Protein AF-A0A5B6USR4-F1 (afdb_monomer_lite)

Secondary structure (DSSP, 8-state):
----TT-EEEE---SSTT---EEEE--GGGGGHHHH-TT-EEEEEEEEEETTEEEEEEEEEES----TTHHHHHHHHTT--HHHHHHHHHHHHHHHHHHTTTSSGGGHHHHHHHHHHHHHHHHHHHHT----HHHHHHHHHHHHHHHHTT--

Structure (mmCIF, N/CA/C/O backbone):
data_AF-A0A5B6USR4-F1
#
_entry.id   AF-A0A5B6USR4-F1
#
loop_
_atom_site.group_PDB
_atom_site.id
_atom_site.type_symbol
_atom_site.label_atom_id
_atom_site.label_alt_id
_atom_site.label_comp_id
_atom_site.label_asym_id
_atom_site.label_entity_id
_atom_site.label_seq_id
_atom_site.pdbx_PDB_ins_code
_atom_site.Cartn_x
_atom_site.Cartn_y
_atom_site.Cartn_z
_atom_site.occupancy
_atom_site.B_iso_or_equiv
_atom_site.auth_seq_id
_atom_site.auth_comp_id
_atom_site.auth_asym_id
_atom_site.auth_atom_id
_atom_site.pdbx_PDB_model_num
ATOM 1 N N . MET A 1 1 ? -1.188 11.504 -21.860 1.00 35.41 1 MET A N 1
ATOM 2 C CA . MET A 1 1 ? -1.917 10.398 -21.198 1.00 35.41 1 MET A CA 1
ATOM 3 C C . MET A 1 1 ? -0.905 9.541 -20.438 1.00 35.41 1 MET A C 1
ATOM 5 O O . MET A 1 1 ? -0.570 8.438 -20.852 1.00 35.41 1 MET A O 1
ATOM 9 N N . ILE A 1 2 ? -0.320 10.122 -19.387 1.00 30.39 2 ILE A N 1
ATOM 10 C CA . ILE A 1 2 ? 0.720 9.490 -18.567 1.00 30.39 2 ILE A CA 1
ATOM 11 C C . ILE A 1 2 ? 0.010 8.445 -17.708 1.00 30.39 2 ILE A C 1
ATOM 13 O O . ILE A 1 2 ? -0.917 8.765 -16.968 1.00 30.39 2 ILE A O 1
ATOM 17 N N . LYS A 1 3 ? 0.355 7.179 -17.943 1.00 37.94 3 LYS A N 1
ATOM 18 C CA . LYS A 1 3 ? -0.353 6.010 -17.427 1.00 37.94 3 LYS A CA 1
ATOM 19 C C . LYS A 1 3 ? -0.284 5.979 -15.898 1.00 37.94 3 LYS A C 1
ATOM 21 O O . LYS A 1 3 ? 0.791 5.989 -15.311 1.00 37.94 3 LYS A O 1
ATOM 26 N N . LEU A 1 4 ? -1.476 5.908 -15.310 1.00 40.56 4 LEU A N 1
ATOM 27 C CA . LEU A 1 4 ? -1.886 5.860 -13.898 1.00 40.56 4 LEU A CA 1
ATOM 28 C C . LEU A 1 4 ? -1.384 4.620 -13.130 1.00 40.56 4 LEU A C 1
ATOM 30 O O . LEU A 1 4 ? -2.092 4.054 -12.303 1.00 40.56 4 LEU A O 1
ATOM 34 N N . ALA A 1 5 ? -0.215 4.104 -13.478 1.00 40.47 5 ALA A N 1
ATOM 35 C CA . ALA A 1 5 ? 0.081 2.701 -13.246 1.00 40.47 5 ALA A CA 1
ATOM 36 C C . ALA A 1 5 ? 0.873 2.416 -11.960 1.00 40.47 5 ALA A C 1
ATOM 38 O O . ALA A 1 5 ? 1.040 1.262 -11.576 1.00 40.47 5 ALA A O 1
ATOM 39 N N . GLN A 1 6 ? 1.223 3.473 -11.232 1.00 40.22 6 GLN A N 1
ATOM 40 C CA . GLN A 1 6 ? 1.566 3.404 -9.819 1.00 40.22 6 GLN A CA 1
ATOM 41 C C . GLN A 1 6 ? 0.767 4.483 -9.099 1.00 40.22 6 GLN A C 1
ATOM 43 O O . GLN A 1 6 ? 1.287 5.496 -8.649 1.00 40.22 6 GLN A O 1
ATOM 48 N N . ILE A 1 7 ? -0.549 4.311 -9.130 1.00 43.75 7 ILE A N 1
ATOM 49 C CA . ILE A 1 7 ? -1.423 4.977 -8.186 1.00 43.75 7 ILE A CA 1
ATOM 50 C C . ILE A 1 7 ? -1.629 3.980 -7.055 1.00 43.75 7 ILE A C 1
ATOM 52 O O . ILE A 1 7 ? -2.399 3.027 -7.190 1.00 43.75 7 ILE A O 1
ATOM 56 N N . GLU A 1 8 ? -0.918 4.189 -5.952 1.00 47.09 8 GLU A N 1
ATOM 57 C CA . GLU A 1 8 ? -1.428 3.746 -4.666 1.00 47.09 8 GLU A CA 1
ATOM 58 C C . GLU A 1 8 ? -2.657 4.609 -4.383 1.00 47.09 8 GLU A C 1
ATOM 60 O O . GLU A 1 8 ? -2.541 5.825 -4.211 1.00 47.09 8 GLU A O 1
ATOM 65 N N . ILE A 1 9 ? -3.842 3.999 -4.437 1.00 45.25 9 ILE A N 1
ATOM 66 C CA . ILE A 1 9 ? -5.070 4.618 -3.954 1.00 45.25 9 ILE A CA 1
ATOM 67 C C . ILE A 1 9 ? -5.055 4.450 -2.444 1.00 45.25 9 ILE A C 1
ATOM 69 O O . ILE A 1 9 ? -5.292 3.372 -1.900 1.00 45.25 9 ILE A O 1
ATOM 73 N N . PHE A 1 10 ? -4.771 5.547 -1.770 1.00 47.50 10 PHE A N 1
ATOM 74 C CA . PHE A 1 10 ? -4.971 5.677 -0.348 1.00 47.50 10 PHE A CA 1
ATOM 75 C C . PHE A 1 10 ? -6.436 5.986 -0.092 1.00 47.50 10 PHE A C 1
ATOM 77 O O . PHE A 1 10 ? -6.956 7.002 -0.560 1.00 47.50 10 PHE A O 1
ATOM 84 N N . PHE A 1 11 ? -7.097 5.142 0.685 1.00 43.28 11 PHE A N 1
ATOM 85 C CA . PHE A 1 11 ? -8.365 5.497 1.290 1.00 43.28 11 PHE A CA 1
ATOM 86 C C . PHE A 1 11 ? -8.059 6.220 2.591 1.00 43.28 11 PHE A C 1
ATOM 88 O O . PHE A 1 11 ? -7.935 5.589 3.629 1.00 43.28 11 PHE A O 1
ATOM 95 N N . CYS A 1 12 ? -7.824 7.527 2.539 1.00 40.66 12 CYS A N 1
ATOM 96 C CA . CYS A 1 12 ? -7.364 8.262 3.709 1.00 40.66 12 CYS A CA 1
ATOM 97 C C . CYS A 1 12 ? -8.553 8.784 4.516 1.00 40.66 12 CYS A C 1
ATOM 99 O O . CYS A 1 12 ? -9.198 9.749 4.112 1.00 40.66 12 CYS A O 1
ATOM 101 N N . THR A 1 13 ? -8.828 8.192 5.680 1.00 40.28 13 THR A N 1
ATOM 102 C CA . THR A 1 13 ? -9.716 8.814 6.677 1.00 40.28 13 THR A CA 1
ATOM 103 C C . THR A 1 13 ? -8.873 9.681 7.618 1.00 40.28 13 THR A C 1
ATOM 105 O O . THR A 1 13 ? -8.721 9.378 8.801 1.00 40.28 13 THR A O 1
ATOM 108 N N . PHE A 1 14 ? -8.239 10.727 7.085 1.00 39.78 14 PHE A N 1
ATOM 109 C CA . PHE A 1 14 ? -7.333 11.588 7.849 1.00 39.78 14 PHE A CA 1
ATOM 110 C C . PHE A 1 14 ? -8.001 12.930 8.142 1.00 39.78 14 PHE A C 1
ATOM 112 O O . PHE A 1 14 ? -8.224 13.744 7.256 1.00 39.78 14 PHE A O 1
ATOM 119 N N . PHE A 1 15 ? -8.342 13.117 9.415 1.00 39.00 15 PHE A N 1
ATOM 120 C CA . PHE A 1 15 ? -8.525 14.391 10.120 1.00 39.00 15 PHE A CA 1
ATOM 121 C C . PHE A 1 15 ? -9.390 15.511 9.508 1.00 39.00 15 PHE A C 1
ATOM 123 O O . PHE A 1 15 ? -9.308 16.647 9.961 1.00 39.00 15 PHE A O 1
ATOM 130 N N . VAL A 1 16 ? -10.300 15.231 8.576 1.00 36.81 16 VAL A N 1
ATOM 131 C CA . VAL A 1 16 ? -11.390 16.166 8.260 1.00 36.81 16 VAL A CA 1
ATOM 132 C C . VAL A 1 16 ? -12.690 15.382 8.128 1.00 36.81 16 VAL A C 1
ATOM 134 O O . VAL A 1 16 ? -12.968 14.772 7.105 1.00 36.81 16 VAL A O 1
ATOM 137 N N . ILE A 1 17 ? -13.460 15.366 9.218 1.00 42.91 17 ILE A N 1
ATOM 138 C CA . ILE A 1 17 ? -14.926 15.456 9.210 1.00 42.91 17 ILE A CA 1
ATOM 139 C C . ILE A 1 17 ? -15.601 14.638 8.081 1.00 42.91 17 ILE A C 1
ATOM 141 O O . ILE A 1 17 ? -15.852 15.143 6.992 1.00 42.91 17 ILE A O 1
ATOM 145 N N . PHE A 1 18 ? -15.943 13.377 8.366 1.00 45.88 18 PHE A N 1
ATOM 146 C CA . PHE A 1 18 ? -16.977 12.606 7.650 1.00 45.88 18 PHE A CA 1
ATOM 147 C C . PHE A 1 18 ? -16.876 12.498 6.109 1.00 45.88 18 PHE A C 1
ATOM 149 O O . PHE A 1 18 ? -17.902 12.314 5.452 1.00 45.88 18 PHE A O 1
ATOM 156 N N . ARG A 1 19 ? -15.688 12.574 5.493 1.00 56.28 19 ARG A N 1
ATOM 157 C CA . ARG A 1 19 ? -15.561 12.414 4.032 1.00 56.28 19 ARG A CA 1
ATOM 158 C C . ARG A 1 19 ? -14.547 11.362 3.611 1.00 56.28 19 ARG A C 1
ATOM 160 O O . ARG A 1 19 ? -13.432 11.288 4.118 1.00 56.28 19 ARG A O 1
ATOM 167 N N . TYR A 1 20 ? -14.960 10.571 2.628 1.00 66.56 20 TYR A N 1
ATOM 168 C CA . TYR A 1 20 ? -14.118 9.606 1.942 1.00 66.56 20 TYR A CA 1
ATOM 169 C C . TYR A 1 20 ? -13.179 10.334 0.979 1.00 66.56 20 TYR A C 1
ATOM 171 O O . TYR A 1 20 ? -13.642 11.071 0.108 1.00 66.56 20 TYR A O 1
ATOM 179 N N . THR A 1 21 ? -11.871 10.126 1.139 1.00 68.19 21 THR A N 1
ATOM 180 C CA . THR A 1 21 ? -10.841 10.703 0.266 1.00 68.19 21 THR A CA 1
ATOM 181 C C . THR A 1 21 ? -10.074 9.588 -0.426 1.00 68.19 21 THR A C 1
ATOM 183 O O . THR A 1 21 ? -9.558 8.684 0.231 1.00 68.19 21 THR A O 1
ATOM 186 N N . ILE A 1 22 ? -9.988 9.684 -1.752 1.00 75.44 22 ILE A N 1
ATOM 187 C CA . ILE A 1 22 ? -9.107 8.870 -2.587 1.00 75.44 22 ILE A CA 1
ATOM 188 C C . ILE A 1 22 ? -7.887 9.724 -2.902 1.00 75.44 22 ILE A C 1
ATOM 190 O O . ILE A 1 22 ? -8.007 10.782 -3.519 1.00 75.44 22 ILE A O 1
ATOM 194 N N . PHE A 1 23 ? -6.720 9.264 -2.470 1.00 74.06 23 PHE A N 1
ATOM 195 C CA . PHE A 1 23 ? -5.451 9.915 -2.760 1.00 74.06 23 PHE A CA 1
ATOM 196 C C . PHE A 1 23 ? -4.608 9.015 -3.651 1.00 74.06 23 PHE A C 1
ATOM 198 O O . PHE A 1 23 ? -4.420 7.852 -3.323 1.00 74.06 23 PHE A O 1
ATOM 205 N N . ALA A 1 24 ? -4.121 9.546 -4.770 1.00 79.12 24 ALA A N 1
ATOM 206 C CA . ALA A 1 24 ? -3.350 8.802 -5.751 1.00 79.12 24 ALA A CA 1
ATOM 207 C C . ALA A 1 24 ? -1.874 9.208 -5.712 1.00 79.12 24 ALA A C 1
ATOM 209 O O . ALA A 1 24 ? -1.561 10.368 -5.979 1.00 79.12 24 ALA A O 1
ATOM 210 N N . THR A 1 25 ? -0.968 8.275 -5.408 1.00 75.25 25 THR A N 1
ATOM 211 C CA . THR A 1 25 ? 0.469 8.576 -5.271 1.00 75.25 25 THR A CA 1
ATOM 212 C C . THR A 1 25 ? 1.378 7.501 -5.859 1.00 75.25 25 THR A C 1
ATOM 214 O O . THR A 1 25 ? 1.010 6.332 -5.900 1.00 75.25 25 THR A O 1
ATOM 217 N N . HIS A 1 26 ? 2.579 7.919 -6.273 1.00 72.31 26 HIS A N 1
ATOM 218 C CA . HIS A 1 26 ? 3.693 7.058 -6.690 1.00 72.31 26 HIS A CA 1
ATOM 219 C C . HIS A 1 26 ? 4.748 6.887 -5.577 1.00 72.31 26 HIS A C 1
ATOM 221 O O . HIS A 1 26 ? 5.790 6.275 -5.794 1.00 72.31 26 HIS A O 1
ATOM 227 N N . MET A 1 27 ? 4.512 7.473 -4.398 1.00 68.75 27 MET A N 1
ATOM 228 C CA . MET A 1 27 ? 5.433 7.418 -3.263 1.00 68.75 27 MET A CA 1
ATOM 229 C C . MET A 1 27 ? 5.167 6.182 -2.405 1.00 68.75 27 MET A C 1
ATOM 231 O O . MET A 1 27 ? 4.257 6.190 -1.580 1.00 68.75 27 MET A O 1
ATOM 235 N N . GLU A 1 28 ? 6.019 5.167 -2.518 1.00 67.69 28 GLU A N 1
ATOM 236 C CA . GLU A 1 28 ? 5.892 3.927 -1.738 1.00 67.69 28 GLU A CA 1
ATOM 237 C C . GLU A 1 28 ? 6.052 4.147 -0.227 1.00 67.69 28 GLU A C 1
ATOM 239 O O . GLU A 1 28 ? 5.468 3.428 0.578 1.00 67.69 28 GLU A O 1
ATOM 244 N N . ASN A 1 29 ? 6.786 5.181 0.197 1.00 66.88 29 ASN A N 1
ATOM 245 C CA . ASN A 1 29 ? 6.939 5.515 1.617 1.00 66.88 29 ASN A CA 1
ATOM 246 C C . ASN A 1 29 ? 5.614 5.894 2.291 1.00 66.88 29 ASN A C 1
ATOM 248 O O . ASN A 1 29 ? 5.484 5.749 3.509 1.00 66.88 29 ASN A O 1
ATOM 252 N N . LEU A 1 30 ? 4.621 6.340 1.515 1.00 70.38 30 LEU A N 1
ATOM 253 C CA . LEU A 1 30 ? 3.292 6.647 2.031 1.00 70.38 30 LEU A CA 1
ATOM 254 C C . LEU A 1 30 ? 2.505 5.385 2.390 1.00 70.38 30 LEU A C 1
ATOM 256 O O . LEU A 1 30 ? 1.590 5.474 3.203 1.00 70.38 30 LEU A O 1
ATOM 260 N N . SER A 1 31 ? 2.906 4.205 1.909 1.00 67.94 31 SER A N 1
ATOM 261 C CA . SER A 1 31 ? 2.344 2.937 2.382 1.00 67.94 31 SER A CA 1
ATOM 262 C C . SER A 1 31 ? 2.504 2.760 3.903 1.00 67.94 31 SER A C 1
ATOM 264 O O . SER A 1 31 ? 1.659 2.167 4.574 1.00 67.94 31 SER A O 1
ATOM 266 N N . LYS A 1 32 ? 3.525 3.381 4.506 1.00 68.31 32 LYS A N 1
ATOM 267 C CA . LYS A 1 32 ? 3.699 3.394 5.965 1.00 68.31 32 LYS A CA 1
ATOM 268 C C . LYS A 1 32 ? 2.589 4.161 6.688 1.00 68.31 32 LYS A C 1
ATOM 270 O O . LYS A 1 32 ? 2.371 3.918 7.872 1.00 68.31 32 LYS A O 1
ATOM 275 N N . LEU A 1 33 ? 1.852 5.059 6.018 1.00 70.25 33 LEU A N 1
ATOM 276 C CA . LEU A 1 33 ? 0.740 5.762 6.660 1.00 70.25 33 LEU A CA 1
ATOM 277 C C . LEU A 1 33 ? -0.399 4.803 7.060 1.00 70.25 33 LEU A C 1
ATOM 279 O O . LEU A 1 33 ? -1.099 5.074 8.035 1.00 70.25 33 LEU A O 1
ATOM 283 N N . ALA A 1 34 ? -0.584 3.687 6.345 1.00 67.56 34 ALA A N 1
ATOM 284 C CA . ALA A 1 34 ? -1.619 2.707 6.690 1.00 67.56 34 ALA A CA 1
ATOM 285 C C . ALA A 1 34 ? -1.330 1.982 7.996 1.00 67.56 34 ALA A C 1
ATOM 287 O O . ALA A 1 34 ? -2.249 1.536 8.677 1.00 67.56 34 ALA A O 1
ATOM 288 N N . THR A 1 35 ? -0.060 1.928 8.385 1.00 66.44 35 THR A N 1
ATOM 289 C CA . THR A 1 35 ? 0.312 1.429 9.698 1.00 66.44 35 THR A CA 1
ATOM 290 C C . THR A 1 35 ? -0.089 2.437 10.796 1.00 66.44 35 THR A C 1
ATOM 292 O O . THR A 1 35 ? -0.367 2.009 11.910 1.00 66.44 35 THR A O 1
ATOM 295 N N . ILE A 1 36 ? -0.213 3.753 10.510 1.00 67.50 36 ILE A N 1
ATOM 296 C CA . ILE A 1 36 ? -0.406 4.790 11.563 1.00 67.50 36 ILE A CA 1
ATOM 297 C C . ILE A 1 36 ? -1.892 4.945 11.801 1.00 67.50 36 ILE A C 1
ATOM 299 O O . ILE A 1 36 ? -2.365 5.053 12.930 1.00 67.50 36 ILE A O 1
ATOM 303 N N . TYR A 1 37 ? -2.612 5.016 10.688 1.00 69.56 37 TYR A N 1
ATOM 304 C CA . TYR A 1 37 ? -4.013 5.350 10.648 1.00 69.56 37 TYR A CA 1
ATOM 305 C C . TYR A 1 37 ? -4.776 4.075 10.292 1.00 69.56 37 TYR A C 1
ATOM 307 O O . TYR A 1 37 ? -4.849 3.728 9.122 1.00 69.56 37 TYR A O 1
ATOM 315 N N . PRO A 1 38 ? -5.396 3.373 11.253 1.00 65.06 38 PRO A N 1
ATOM 316 C CA . PRO A 1 38 ? -6.158 2.146 10.986 1.00 65.06 38 PRO A CA 1
ATOM 317 C C . PRO A 1 38 ? -7.312 2.322 9.988 1.00 65.06 38 PRO A C 1
ATOM 319 O O . PRO A 1 38 ? -7.756 1.358 9.374 1.00 65.06 38 PRO A O 1
ATOM 322 N N . ASN A 1 39 ? -7.797 3.553 9.803 1.00 70.06 39 ASN A N 1
ATOM 323 C CA . ASN A 1 39 ? -8.842 3.869 8.828 1.00 70.06 39 ASN A CA 1
ATOM 324 C C . ASN A 1 39 ? -8.291 4.169 7.429 1.00 70.06 39 ASN A C 1
ATOM 326 O O . ASN A 1 39 ? -9.023 4.663 6.566 1.00 70.06 39 ASN A O 1
ATOM 330 N N . VAL A 1 40 ? -6.997 3.947 7.233 1.00 74.38 40 VAL A N 1
ATOM 331 C CA . VAL A 1 40 ? -6.357 4.021 5.939 1.00 74.38 40 VAL A CA 1
ATOM 332 C C . VAL A 1 40 ? -6.345 2.645 5.301 1.00 74.38 40 VAL A C 1
ATOM 334 O O . VAL A 1 40 ? -5.878 1.680 5.899 1.00 74.38 40 VAL A O 1
ATOM 337 N N . LYS A 1 41 ? -6.777 2.575 4.042 1.00 75.00 41 LYS A N 1
ATOM 338 C CA . LYS A 1 41 ? -6.538 1.402 3.195 1.00 75.00 41 LYS A CA 1
ATOM 339 C C . LYS A 1 41 ? -5.584 1.751 2.069 1.00 75.00 41 LYS A C 1
ATOM 341 O O . LYS A 1 41 ? -5.714 2.817 1.471 1.00 75.00 41 LYS A O 1
ATOM 346 N N . ILE A 1 42 ? -4.662 0.841 1.778 1.00 77.62 42 ILE A N 1
ATOM 347 C CA . ILE A 1 42 ? -3.791 0.927 0.607 1.00 77.62 42 ILE A CA 1
ATOM 348 C C . ILE A 1 42 ? -4.321 -0.021 -0.437 1.00 77.62 42 ILE A C 1
ATOM 350 O O . ILE A 1 42 ? -4.535 -1.202 -0.168 1.00 77.62 42 ILE A O 1
ATOM 354 N N . LEU A 1 43 ? -4.495 0.524 -1.626 1.00 80.44 43 LEU A N 1
ATOM 355 C CA . LEU A 1 43 ? -4.900 -0.190 -2.813 1.00 80.44 43 LEU A CA 1
ATOM 356 C C . LEU A 1 43 ? -3.888 0.129 -3.909 1.00 80.44 43 LEU A C 1
ATOM 358 O O . LEU A 1 43 ? -3.438 1.267 -4.017 1.00 80.44 43 LEU A O 1
ATOM 362 N N . HIS A 1 44 ? -3.550 -0.843 -4.745 1.00 80.25 44 HIS A N 1
ATOM 363 C CA . HIS A 1 44 ? -2.649 -0.641 -5.879 1.00 80.25 44 HIS A CA 1
ATOM 364 C C . HIS A 1 44 ? -3.242 -1.238 -7.153 1.00 80.25 44 HIS A C 1
ATOM 366 O O . HIS A 1 44 ? -4.029 -2.186 -7.114 1.00 80.25 44 HIS A O 1
ATOM 372 N N . PHE A 1 45 ? -2.835 -0.715 -8.309 1.00 81.12 45 PHE A N 1
ATOM 373 C CA . PHE A 1 45 ? -3.164 -1.341 -9.586 1.00 81.12 45 PHE A CA 1
ATOM 374 C C . PHE A 1 45 ? -2.242 -2.526 -9.869 1.00 81.12 45 PHE A C 1
ATOM 376 O O . PHE A 1 45 ? -1.016 -2.420 -9.847 1.00 81.12 45 PHE A O 1
ATOM 383 N N . TYR A 1 46 ? -2.839 -3.670 -10.180 1.00 81.12 46 TYR A N 1
ATOM 384 C CA . TYR A 1 46 ? -2.107 -4.863 -10.551 1.00 81.12 46 TYR A CA 1
ATOM 385 C C . TYR A 1 46 ? -1.461 -4.697 -11.929 1.00 81.12 46 TYR A C 1
ATOM 387 O O . TYR A 1 46 ? -2.133 -4.587 -12.962 1.00 81.12 46 TYR A O 1
ATOM 395 N N . VAL A 1 47 ? -0.133 -4.740 -11.916 1.00 79.19 47 VAL A N 1
ATOM 396 C CA . VAL A 1 47 ? 0.723 -4.792 -13.101 1.00 79.19 47 VAL A CA 1
ATOM 397 C C . VAL A 1 47 ? 1.450 -6.132 -13.125 1.00 79.19 47 VAL A C 1
ATOM 399 O O . VAL A 1 47 ? 2.059 -6.515 -12.120 1.00 79.19 47 VAL A O 1
ATOM 402 N N . ASP A 1 48 ? 1.365 -6.837 -14.249 1.00 81.94 48 ASP A N 1
ATOM 403 C CA . ASP A 1 48 ? 2.135 -8.054 -14.516 1.00 81.94 48 ASP A CA 1
ATOM 404 C C . ASP A 1 48 ? 3.391 -7.671 -15.313 1.00 81.94 48 ASP A C 1
ATOM 406 O O . ASP A 1 48 ? 3.314 -6.899 -16.272 1.00 81.94 48 ASP A O 1
ATOM 410 N N . ILE A 1 49 ? 4.553 -8.159 -14.884 1.00 77.50 49 ILE A N 1
ATOM 411 C CA . ILE A 1 49 ? 5.846 -7.842 -15.497 1.00 77.50 49 ILE A CA 1
ATOM 412 C C . ILE A 1 49 ? 6.346 -9.123 -16.150 1.00 77.50 49 ILE A C 1
ATOM 414 O O . ILE A 1 49 ? 6.779 -10.047 -15.464 1.00 77.50 49 ILE A O 1
ATOM 418 N N . ARG A 1 50 ? 6.286 -9.188 -17.480 1.00 77.69 50 ARG A N 1
ATOM 419 C CA . ARG A 1 50 ? 6.765 -10.345 -18.249 1.00 77.69 50 ARG A CA 1
ATOM 420 C C . ARG A 1 50 ? 7.764 -9.880 -19.293 1.00 77.69 50 ARG A C 1
ATOM 422 O O . ARG A 1 50 ? 7.430 -9.029 -20.109 1.00 77.69 50 ARG A O 1
ATOM 429 N N . ASN A 1 51 ? 8.970 -10.449 -19.295 1.00 67.06 51 ASN A N 1
ATOM 430 C CA . ASN A 1 51 ? 10.013 -10.170 -20.295 1.00 67.06 51 ASN A CA 1
ATOM 431 C C . ASN A 1 51 ? 10.276 -8.662 -20.502 1.00 67.06 51 ASN A C 1
ATOM 433 O O . ASN A 1 51 ? 10.264 -8.183 -21.635 1.00 67.06 51 ASN A O 1
ATOM 437 N N . SER A 1 52 ? 10.420 -7.901 -19.410 1.00 67.06 52 SER A N 1
ATOM 438 C CA . SER A 1 52 ? 10.589 -6.433 -19.430 1.00 67.06 52 SER A CA 1
ATOM 439 C C . SER A 1 52 ? 9.438 -5.653 -20.084 1.00 67.06 52 SER A C 1
ATOM 441 O O . SER A 1 52 ? 9.569 -4.471 -20.392 1.00 67.06 52 SER A O 1
ATOM 443 N N . ARG A 1 53 ? 8.277 -6.289 -20.281 1.00 70.62 53 ARG A N 1
ATOM 444 C CA . ARG A 1 53 ? 7.044 -5.640 -20.727 1.00 70.62 53 ARG A CA 1
ATOM 445 C C . ARG A 1 53 ? 6.067 -5.530 -19.565 1.00 70.62 53 ARG A C 1
ATOM 447 O O . ARG A 1 53 ? 5.818 -6.497 -18.844 1.00 70.62 53 ARG A O 1
ATOM 454 N N . LEU A 1 54 ? 5.516 -4.330 -19.411 1.00 78.31 54 LEU A N 1
ATOM 455 C CA . LEU A 1 54 ? 4.491 -4.011 -18.425 1.00 78.31 54 LEU A CA 1
ATOM 456 C C . LEU A 1 54 ? 3.111 -4.301 -19.020 1.00 78.31 54 LEU A C 1
ATOM 458 O O . LEU A 1 54 ? 2.715 -3.677 -20.007 1.00 78.31 54 LEU A O 1
ATOM 462 N N . ASP A 1 55 ? 2.380 -5.230 -18.410 1.00 81.50 55 ASP A N 1
ATOM 463 C CA . ASP A 1 55 ? 0.988 -5.523 -18.744 1.00 81.50 55 ASP A CA 1
ATOM 464 C C . ASP A 1 55 ? 0.062 -4.996 -17.640 1.00 81.50 55 ASP A C 1
ATOM 466 O O . ASP A 1 55 ? 0.045 -5.474 -16.499 1.00 81.50 55 ASP A O 1
ATOM 470 N N . PHE A 1 56 ? -0.704 -3.962 -17.983 1.00 80.06 56 PHE A N 1
ATOM 471 C CA . PHE A 1 56 ? -1.626 -3.294 -17.074 1.00 80.06 56 PHE A CA 1
ATOM 472 C C . PHE A 1 56 ? -2.957 -4.043 -17.074 1.00 80.06 56 PHE A C 1
ATOM 474 O O . PHE A 1 56 ? -3.732 -3.946 -18.023 1.00 80.06 56 PHE A O 1
ATOM 481 N N . LYS A 1 57 ? -3.269 -4.760 -15.989 1.00 81.50 57 LYS A N 1
ATOM 482 C CA . LYS A 1 57 ? -4.558 -5.466 -15.881 1.00 81.50 57 LYS A CA 1
ATOM 483 C C . LYS A 1 57 ? -5.706 -4.573 -15.410 1.00 81.50 57 LYS A C 1
ATOM 485 O O . LYS A 1 57 ? -6.827 -5.064 -15.336 1.00 81.50 57 LYS A O 1
ATOM 490 N N . PHE A 1 58 ? -5.426 -3.317 -15.038 1.00 80.44 58 PHE A N 1
ATOM 491 C CA . PHE A 1 58 ? -6.394 -2.344 -14.501 1.00 80.44 58 PHE A CA 1
ATOM 492 C C . PHE A 1 58 ? -7.253 -2.881 -13.342 1.00 80.44 58 PHE A C 1
ATOM 494 O O . PHE A 1 58 ? -8.358 -2.405 -13.099 1.00 80.44 58 PHE A O 1
ATOM 501 N N . ARG A 1 59 ? -6.741 -3.877 -12.611 1.00 81.19 59 ARG A N 1
ATOM 502 C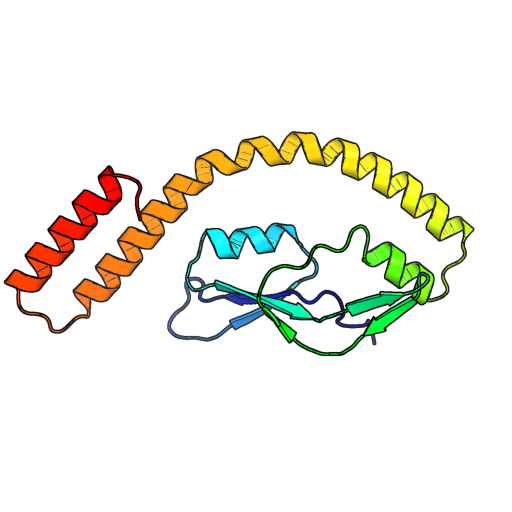 CA . ARG A 1 59 ? -7.389 -4.450 -11.430 1.00 81.19 59 ARG A CA 1
ATOM 503 C C . ARG A 1 59 ? -6.817 -3.809 -10.181 1.00 81.19 59 ARG A C 1
ATOM 505 O O . ARG A 1 59 ? -5.602 -3.688 -10.074 1.00 81.19 59 ARG A O 1
ATOM 512 N N . LEU A 1 60 ? -7.690 -3.403 -9.271 1.00 82.88 60 LEU A N 1
ATOM 513 C CA . LEU A 1 60 ? -7.304 -2.847 -7.985 1.00 82.88 60 LEU A CA 1
ATOM 514 C C . LEU A 1 60 ? -7.163 -3.989 -6.973 1.00 82.88 60 LEU A C 1
ATOM 516 O O . LEU A 1 60 ? -8.092 -4.781 -6.825 1.00 82.88 60 LEU A O 1
ATOM 520 N N . ASN A 1 61 ? -6.023 -4.065 -6.298 1.00 81.81 61 ASN A N 1
ATOM 521 C CA . ASN A 1 61 ? -5.736 -5.070 -5.281 1.00 81.81 61 ASN A CA 1
ATOM 522 C C . ASN A 1 61 ? -5.449 -4.394 -3.937 1.00 81.81 61 ASN A C 1
ATOM 524 O O . ASN A 1 61 ? -4.846 -3.321 -3.899 1.00 81.81 61 ASN A O 1
ATOM 528 N N . ASP A 1 62 ? -5.849 -5.048 -2.848 1.00 81.94 62 ASP A N 1
ATOM 529 C CA . ASP A 1 62 ? -5.533 -4.618 -1.486 1.00 81.94 62 ASP A CA 1
ATOM 530 C C . ASP A 1 62 ? -4.046 -4.800 -1.152 1.00 81.94 62 ASP A C 1
ATOM 532 O O . ASP A 1 62 ? -3.388 -5.746 -1.597 1.00 81.94 62 ASP A O 1
ATOM 536 N N . GLY A 1 63 ? -3.542 -3.894 -0.315 1.00 73.56 63 GLY A N 1
ATOM 537 C CA . GLY A 1 63 ? -2.184 -3.904 0.216 1.00 73.56 63 GLY A CA 1
ATOM 538 C C . GLY A 1 63 ? -1.184 -3.117 -0.635 1.00 73.56 63 GLY A C 1
ATOM 539 O O . GLY A 1 63 ? -1.478 -2.744 -1.773 1.00 73.56 63 GLY A O 1
ATOM 540 N N . PRO A 1 64 ? 0.007 -2.829 -0.089 1.00 72.25 64 PRO A N 1
ATOM 541 C CA . PRO A 1 64 ? 1.083 -2.208 -0.847 1.00 72.25 64 PRO A CA 1
ATOM 542 C C . PRO A 1 64 ? 1.686 -3.204 -1.843 1.00 72.25 64 PRO A C 1
ATOM 544 O O . PRO A 1 64 ? 1.767 -4.405 -1.576 1.00 72.25 64 PRO A O 1
ATOM 547 N N . LYS A 1 65 ? 2.163 -2.699 -2.980 1.00 75.81 65 LYS A N 1
ATOM 548 C 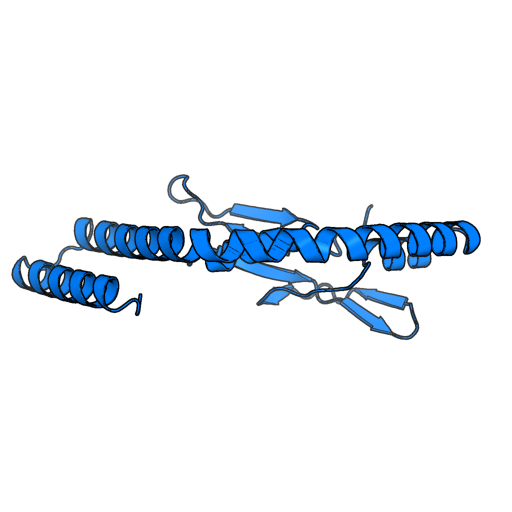CA . LYS A 1 65 ? 2.966 -3.481 -3.924 1.00 75.81 65 LYS A CA 1
ATOM 549 C C . LYS A 1 65 ? 4.226 -2.708 -4.259 1.00 75.81 65 LYS A C 1
ATOM 551 O O . LYS A 1 65 ? 4.168 -1.700 -4.953 1.00 75.81 65 LYS A O 1
ATOM 556 N N . HIS A 1 66 ? 5.355 -3.232 -3.801 1.00 74.69 66 HIS A N 1
ATOM 557 C CA . HIS A 1 66 ? 6.657 -2.702 -4.167 1.00 74.69 66 HIS A CA 1
ATOM 558 C C . HIS A 1 66 ? 7.039 -3.194 -5.564 1.00 74.69 66 HIS A C 1
ATOM 560 O O . HIS A 1 66 ? 7.018 -4.401 -5.836 1.00 74.69 66 HIS A O 1
ATOM 566 N N . VAL A 1 67 ? 7.391 -2.263 -6.447 1.00 72.56 67 VAL A N 1
ATOM 567 C CA . VAL A 1 67 ? 8.009 -2.584 -7.735 1.00 72.56 67 VAL A CA 1
ATOM 568 C C . VAL A 1 67 ? 9.260 -1.737 -7.868 1.00 72.56 67 VAL A C 1
ATOM 570 O O . VAL A 1 67 ? 9.193 -0.542 -8.156 1.00 72.56 67 VAL A O 1
ATOM 573 N N . ALA A 1 68 ? 10.410 -2.383 -7.685 1.00 73.94 68 ALA A N 1
ATOM 574 C CA . ALA A 1 68 ? 11.698 -1.721 -7.773 1.00 73.94 68 ALA A CA 1
ATOM 575 C C . ALA A 1 68 ? 11.843 -0.989 -9.113 1.00 73.94 68 ALA A C 1
ATOM 577 O O . ALA A 1 68 ? 11.647 -1.565 -10.187 1.00 73.94 68 ALA A O 1
ATOM 578 N N . HIS A 1 69 ? 12.195 0.294 -9.030 1.00 75.81 69 HIS A N 1
ATOM 579 C CA . HIS A 1 69 ? 12.513 1.133 -10.184 1.00 75.81 69 HIS A CA 1
ATOM 580 C C . HIS A 1 69 ? 11.414 1.178 -11.256 1.00 75.81 69 HIS A C 1
ATOM 582 O O . HIS A 1 69 ? 11.693 1.262 -12.453 1.00 75.81 69 HIS A O 1
ATOM 588 N N . TYR A 1 70 ? 10.151 1.168 -10.833 1.00 78.25 70 TYR A N 1
ATOM 589 C CA . TYR A 1 70 ? 8.997 1.196 -11.727 1.00 78.25 70 TYR A CA 1
ATOM 590 C C . TYR A 1 70 ? 9.041 2.312 -12.788 1.00 78.25 70 TYR A C 1
ATOM 592 O O . TYR A 1 70 ? 8.711 2.088 -13.953 1.00 78.25 70 TYR A O 1
ATOM 600 N N . GLY A 1 71 ? 9.514 3.504 -12.411 1.00 80.62 71 GLY A N 1
ATOM 601 C CA . GLY A 1 71 ? 9.703 4.621 -13.339 1.00 80.62 71 GLY A CA 1
ATOM 602 C C . GLY A 1 71 ? 10.685 4.314 -14.477 1.00 80.62 71 GLY A C 1
ATOM 603 O O . GLY A 1 71 ? 10.428 4.703 -15.614 1.00 80.62 71 GLY A O 1
ATOM 604 N N . LEU A 1 72 ? 11.760 3.562 -14.206 1.00 83.94 72 LEU A N 1
ATOM 605 C CA . LEU A 1 72 ? 12.707 3.112 -15.233 1.00 83.94 72 LEU A CA 1
ATOM 606 C C . LEU A 1 72 ? 12.071 2.071 -16.163 1.00 83.94 72 LEU A C 1
ATOM 608 O O . LEU A 1 72 ? 12.255 2.153 -17.374 1.00 83.94 72 LEU A O 1
ATOM 612 N N . LEU A 1 73 ? 11.262 1.153 -15.624 1.00 81.44 73 LEU A N 1
ATOM 613 C CA . LEU A 1 73 ? 10.518 0.176 -16.432 1.00 81.44 73 LEU A CA 1
ATOM 614 C C . LEU A 1 73 ? 9.502 0.861 -17.357 1.00 81.44 73 LEU A C 1
ATOM 616 O O . LEU A 1 73 ? 9.344 0.476 -18.515 1.00 81.44 73 LEU A O 1
ATOM 620 N N . LEU A 1 74 ? 8.821 1.901 -16.865 1.00 82.12 74 LEU A N 1
ATOM 621 C CA . LEU A 1 74 ? 7.925 2.716 -17.685 1.00 82.12 74 LEU A CA 1
ATOM 622 C C . LEU A 1 74 ? 8.679 3.496 -18.760 1.00 82.12 74 LEU A C 1
ATOM 624 O O . LEU A 1 74 ? 8.184 3.606 -19.879 1.00 82.12 74 LEU A O 1
ATOM 628 N N . ALA A 1 75 ? 9.846 4.041 -18.422 1.00 85.38 75 ALA A N 1
ATOM 629 C CA . ALA A 1 75 ? 10.692 4.780 -19.346 1.00 85.38 75 ALA A CA 1
ATOM 630 C C . ALA A 1 75 ? 11.171 3.888 -20.505 1.00 85.38 75 ALA A C 1
ATOM 632 O O . ALA A 1 75 ? 11.060 4.271 -21.671 1.00 85.38 75 ALA A O 1
ATOM 633 N N . GLU A 1 76 ? 11.617 2.671 -20.191 1.00 85.00 76 GLU A N 1
ATOM 634 C CA . GLU A 1 76 ? 11.995 1.655 -21.176 1.00 85.00 76 GLU A CA 1
ATOM 635 C C . GLU A 1 76 ? 10.792 1.252 -22.046 1.00 85.00 76 GLU A C 1
ATOM 637 O O . GLU A 1 76 ? 10.876 1.266 -23.274 1.00 85.00 76 GLU A O 1
ATOM 642 N N . PHE A 1 77 ? 9.627 1.010 -21.432 1.00 81.94 77 PHE A N 1
ATOM 643 C CA . PHE A 1 77 ? 8.384 0.724 -22.158 1.00 81.94 77 PHE A CA 1
ATOM 644 C C . PHE A 1 77 ? 7.933 1.882 -23.067 1.00 81.94 77 PHE A C 1
ATOM 646 O O . PHE A 1 77 ? 7.342 1.651 -24.121 1.00 81.94 77 PHE A O 1
ATOM 653 N N . ALA A 1 78 ? 8.196 3.131 -22.676 1.00 84.38 78 ALA A N 1
ATOM 654 C CA . ALA A 1 78 ? 7.878 4.321 -23.463 1.00 84.38 78 ALA A CA 1
ATOM 655 C C . ALA A 1 78 ? 8.811 4.518 -24.673 1.00 84.38 78 ALA A C 1
ATOM 657 O O . ALA A 1 78 ? 8.573 5.426 -25.469 1.00 84.38 78 ALA A O 1
ATOM 658 N N 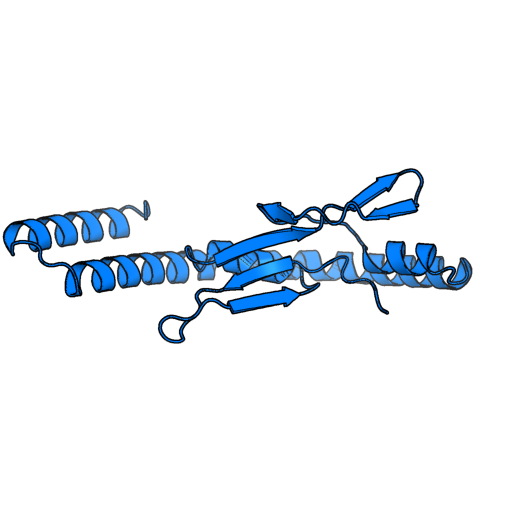. GLY A 1 79 ? 9.836 3.671 -24.831 1.00 84.94 79 GLY A N 1
ATOM 659 C CA . GLY A 1 79 ? 10.760 3.708 -25.962 1.00 84.94 79 GLY A CA 1
ATOM 660 C C . GLY A 1 79 ? 11.894 4.716 -25.799 1.00 84.94 79 GLY A C 1
ATOM 661 O O . GLY A 1 79 ? 12.430 5.196 -26.798 1.00 84.94 79 GLY A O 1
ATOM 662 N N . LEU A 1 80 ? 12.258 5.069 -24.561 1.00 88.50 80 LEU A N 1
ATOM 663 C CA . LEU A 1 80 ? 13.445 5.889 -24.323 1.00 88.50 80 LEU A CA 1
ATOM 664 C C . LEU A 1 80 ? 14.724 5.136 -24.742 1.00 88.50 80 LEU A C 1
ATOM 666 O O . LEU A 1 80 ? 14.787 3.914 -24.594 1.00 88.50 80 LEU A O 1
ATOM 670 N N . PRO A 1 81 ? 15.757 5.839 -25.248 1.00 92.31 81 PRO A N 1
ATOM 671 C CA . PRO A 1 81 ? 16.984 5.198 -25.717 1.00 92.31 81 PRO A CA 1
ATOM 672 C C . PRO A 1 81 ? 17.689 4.396 -24.617 1.00 92.31 81 PRO A C 1
ATOM 674 O O . PRO A 1 81 ? 17.827 4.877 -23.490 1.00 92.31 81 PRO A O 1
ATOM 677 N N . SER A 1 82 ? 18.222 3.219 -24.961 1.00 89.38 82 SER A N 1
ATOM 678 C CA . SER A 1 82 ? 18.895 2.324 -24.005 1.00 89.38 82 SER A CA 1
ATOM 679 C C . SER A 1 82 ? 20.051 2.999 -23.261 1.00 89.38 82 SER A C 1
ATOM 681 O O . SER A 1 82 ? 20.195 2.804 -22.060 1.00 89.38 82 SER A O 1
ATOM 683 N N . SER A 1 83 ? 20.804 3.878 -23.930 1.00 93.38 83 SER A N 1
ATOM 684 C CA . SER A 1 83 ? 21.895 4.652 -23.317 1.00 93.38 83 SER A CA 1
ATOM 685 C C . SER A 1 83 ? 21.423 5.575 -22.186 1.00 93.38 83 SER A C 1
ATOM 687 O O . SER A 1 83 ? 22.120 5.753 -21.185 1.00 93.38 83 SER A O 1
ATOM 689 N N . VAL A 1 84 ? 20.216 6.136 -22.307 1.00 93.50 84 VAL A N 1
ATOM 690 C CA . VAL A 1 84 ? 19.596 6.968 -21.268 1.00 93.50 84 VAL A CA 1
ATOM 691 C C . VAL A 1 84 ? 19.120 6.090 -20.112 1.00 93.50 84 VAL A C 1
ATOM 693 O O . VAL A 1 84 ? 19.366 6.425 -18.953 1.00 93.50 84 VAL A O 1
ATOM 696 N N . ILE A 1 85 ? 18.492 4.947 -20.412 1.00 91.38 85 ILE A N 1
ATOM 697 C CA . ILE A 1 85 ? 18.006 3.997 -19.399 1.00 91.38 85 ILE A CA 1
ATOM 698 C C . ILE A 1 85 ? 19.159 3.421 -18.568 1.00 91.38 85 ILE A C 1
ATOM 700 O O . ILE A 1 85 ? 19.056 3.359 -17.344 1.00 91.38 85 ILE A O 1
ATOM 704 N N . GLU A 1 86 ? 20.268 3.044 -19.201 1.00 90.56 86 GLU A N 1
ATOM 705 C CA . GLU A 1 86 ? 21.465 2.529 -18.523 1.00 90.56 86 GLU A CA 1
ATOM 706 C C . GLU A 1 86 ? 22.094 3.577 -17.603 1.00 90.56 86 GLU A C 1
ATOM 708 O O . GLU A 1 86 ? 22.410 3.287 -16.446 1.00 90.56 86 GLU A O 1
ATOM 713 N N . THR A 1 87 ? 22.204 4.818 -18.084 1.00 92.25 87 THR A N 1
ATOM 714 C CA . THR A 1 87 ? 22.706 5.938 -17.278 1.00 92.25 87 THR A CA 1
ATOM 715 C C . THR A 1 87 ? 21.816 6.176 -16.061 1.00 92.25 87 THR A C 1
ATOM 717 O O . THR A 1 87 ? 22.304 6.277 -14.934 1.00 92.25 87 THR A O 1
ATOM 720 N N . ALA A 1 88 ? 20.500 6.220 -16.269 1.00 91.44 88 ALA A N 1
ATOM 721 C CA . ALA A 1 88 ? 19.543 6.431 -15.195 1.00 91.44 88 ALA A CA 1
ATOM 722 C C . ALA A 1 88 ? 19.572 5.277 -14.178 1.00 91.44 88 ALA A C 1
ATOM 724 O O . ALA A 1 88 ? 19.562 5.535 -12.977 1.00 91.44 88 ALA A O 1
ATOM 725 N N . ARG A 1 89 ? 19.728 4.025 -14.633 1.00 89.69 89 ARG A N 1
ATOM 726 C CA . ARG A 1 89 ? 19.900 2.848 -13.765 1.00 89.69 89 ARG A CA 1
ATOM 727 C C . ARG A 1 89 ? 21.133 2.980 -12.868 1.00 89.69 89 ARG A C 1
ATOM 729 O O . ARG A 1 89 ? 21.019 2.778 -11.664 1.00 89.69 89 ARG A O 1
ATOM 736 N N . SER A 1 90 ? 22.272 3.392 -13.429 1.00 89.62 90 SER A N 1
ATOM 737 C CA . SER A 1 90 ? 23.509 3.637 -12.670 1.00 89.62 90 SER A CA 1
ATOM 738 C C . SER A 1 90 ? 23.334 4.719 -11.595 1.00 89.62 90 SER A C 1
ATOM 740 O O . SER A 1 90 ? 23.755 4.547 -10.449 1.00 89.62 90 SER A O 1
ATOM 742 N N . ILE A 1 91 ? 22.651 5.819 -11.929 1.00 89.44 91 ILE A N 1
ATOM 743 C CA . ILE A 1 91 ? 22.345 6.889 -10.969 1.00 89.44 91 ILE A CA 1
ATOM 744 C C . ILE A 1 91 ? 21.432 6.371 -9.855 1.00 89.44 91 ILE A C 1
ATOM 746 O O . ILE A 1 91 ? 21.714 6.612 -8.681 1.00 89.44 91 ILE A O 1
ATOM 750 N N . THR A 1 92 ? 20.362 5.652 -10.201 1.00 86.56 92 THR A N 1
ATOM 751 C CA . THR A 1 92 ? 19.412 5.141 -9.210 1.00 86.56 92 THR A CA 1
ATOM 752 C C . THR A 1 92 ? 20.078 4.173 -8.236 1.00 86.56 92 THR A C 1
ATOM 754 O O . THR A 1 92 ? 19.878 4.329 -7.036 1.00 86.56 92 THR A O 1
ATOM 757 N N . SER A 1 93 ? 20.939 3.262 -8.704 1.00 83.88 93 SER A N 1
ATOM 758 C CA . SER A 1 93 ? 21.687 2.352 -7.821 1.00 83.88 93 SER A CA 1
ATOM 759 C C . SER A 1 93 ? 22.505 3.102 -6.761 1.00 83.88 93 SER A C 1
ATOM 761 O O . SER A 1 93 ? 22.464 2.747 -5.587 1.00 83.88 93 SER A O 1
ATOM 763 N N . ARG A 1 94 ? 23.168 4.203 -7.142 1.00 83.19 94 ARG A N 1
ATOM 764 C CA . ARG A 1 94 ? 23.956 5.037 -6.214 1.00 83.19 94 ARG A CA 1
ATOM 765 C C . ARG A 1 94 ? 23.107 5.791 -5.188 1.00 83.19 94 ARG A C 1
ATOM 767 O O . ARG A 1 94 ? 23.607 6.122 -4.116 1.00 83.19 94 ARG A O 1
ATOM 774 N N . ILE A 1 95 ? 21.866 6.136 -5.534 1.00 82.81 95 ILE A N 1
ATOM 775 C CA . ILE A 1 95 ? 20.934 6.817 -4.622 1.00 82.81 95 ILE A CA 1
ATOM 776 C C . ILE A 1 95 ? 20.362 5.809 -3.626 1.00 82.81 95 ILE A C 1
ATOM 778 O O . ILE A 1 95 ? 20.379 6.067 -2.425 1.00 82.81 95 ILE A O 1
ATOM 782 N N . THR A 1 96 ? 19.935 4.638 -4.105 1.00 75.44 96 THR A N 1
ATOM 783 C CA . THR A 1 96 ? 19.354 3.591 -3.256 1.00 75.44 96 THR A CA 1
ATOM 784 C C . THR A 1 96 ? 20.332 3.124 -2.176 1.00 75.44 96 THR A C 1
ATOM 786 O O . THR A 1 96 ? 19.931 2.965 -1.028 1.00 75.44 96 THR A O 1
ATOM 789 N N . GLU A 1 97 ? 21.626 2.995 -2.487 1.00 69.19 97 GLU A N 1
ATOM 790 C CA . GLU A 1 97 ? 22.658 2.671 -1.485 1.00 69.19 97 GLU A CA 1
ATOM 791 C C . GLU A 1 97 ? 22.769 3.706 -0.351 1.00 69.19 97 GLU A C 1
ATOM 793 O O . GLU A 1 97 ? 23.125 3.350 0.772 1.00 69.19 97 GLU A O 1
ATOM 798 N N . LYS A 1 98 ? 22.458 4.982 -0.612 1.00 62.19 98 LYS A N 1
ATOM 799 C CA . LYS A 1 98 ? 22.501 6.044 0.405 1.00 62.19 98 LYS A CA 1
ATOM 800 C C . LYS A 1 98 ? 21.241 6.093 1.267 1.00 62.19 98 LYS A C 1
ATOM 802 O O . LYS A 1 98 ? 21.348 6.337 2.464 1.00 62.19 98 LYS A O 1
ATOM 807 N N . GLU A 1 99 ? 20.070 5.851 0.681 1.00 63.22 99 GLU A N 1
ATOM 808 C CA . GLU A 1 99 ? 18.777 5.965 1.375 1.00 63.22 99 GLU A CA 1
ATOM 809 C C . GLU A 1 99 ? 18.524 4.841 2.395 1.00 63.22 99 GLU A C 1
ATOM 811 O O . GLU A 1 99 ? 17.860 5.067 3.409 1.00 63.22 99 GLU A O 1
ATOM 816 N N . VAL A 1 100 ? 19.090 3.645 2.183 1.00 57.75 100 VAL A N 1
ATOM 817 C CA . VAL A 1 100 ? 18.918 2.494 3.097 1.00 57.75 100 VAL A CA 1
ATOM 818 C C . VAL A 1 100 ? 19.417 2.801 4.518 1.00 57.75 100 VAL A C 1
ATOM 820 O O . VAL A 1 100 ? 18.829 2.319 5.483 1.00 57.75 100 VAL A O 1
ATOM 823 N N . ASN A 1 101 ? 20.422 3.669 4.670 1.00 51.38 101 ASN A N 1
ATOM 824 C CA . ASN A 1 101 ? 21.000 4.011 5.975 1.00 51.38 101 ASN A CA 1
ATOM 825 C C . ASN A 1 101 ? 20.165 5.014 6.795 1.00 51.38 101 ASN A C 1
ATOM 827 O O . ASN A 1 101 ? 20.334 5.094 8.010 1.00 51.38 101 ASN A O 1
ATOM 831 N N . GLU A 1 102 ? 19.258 5.777 6.176 1.00 52.88 102 GLU A N 1
ATOM 832 C CA . GLU A 1 102 ? 18.476 6.814 6.874 1.00 52.88 102 GLU A CA 1
ATOM 833 C C . GLU A 1 102 ? 17.086 6.321 7.323 1.00 52.88 102 GLU A C 1
ATOM 835 O O . GLU A 1 102 ? 16.483 6.877 8.245 1.00 52.88 102 GLU A O 1
ATOM 840 N N . MET A 1 103 ? 16.563 5.248 6.715 1.00 50.53 103 MET A N 1
ATOM 841 C CA . MET A 1 103 ? 15.193 4.769 6.962 1.00 50.53 103 MET A CA 1
ATOM 842 C C . MET A 1 103 ? 15.006 3.973 8.266 1.00 50.53 103 MET A C 1
ATOM 844 O O . MET A 1 103 ? 13.864 3.852 8.718 1.00 50.53 103 MET A O 1
ATOM 848 N N . GLU A 1 104 ? 16.071 3.467 8.897 1.00 49.75 104 GLU A N 1
ATOM 849 C CA . GLU A 1 104 ? 15.973 2.653 10.124 1.00 49.75 104 GLU A CA 1
ATOM 850 C C . GLU A 1 104 ? 15.647 3.475 11.386 1.00 49.75 104 GLU A C 1
ATOM 852 O O . GLU A 1 104 ? 14.951 2.997 12.283 1.00 49.75 104 GLU A O 1
ATOM 857 N N . VAL A 1 105 ? 16.057 4.747 11.443 1.00 48.72 105 VAL A N 1
ATOM 858 C CA . VAL A 1 105 ? 15.970 5.564 12.671 1.00 48.72 105 VAL A CA 1
ATOM 859 C C . VAL A 1 105 ? 14.541 6.062 12.959 1.00 48.72 105 VAL A C 1
ATOM 861 O O . VAL A 1 105 ? 14.186 6.337 14.105 1.00 48.72 105 VAL A O 1
ATOM 864 N N . ASN A 1 106 ? 13.667 6.123 11.948 1.00 53.72 106 ASN A N 1
ATOM 865 C CA . ASN A 1 106 ? 12.336 6.739 12.073 1.00 53.72 106 ASN A CA 1
ATOM 866 C C . ASN A 1 106 ? 11.206 5.782 12.517 1.00 53.72 106 ASN A C 1
ATOM 868 O O . ASN A 1 106 ? 10.085 6.229 12.765 1.00 53.72 106 ASN A O 1
ATOM 872 N N . CYS A 1 107 ? 11.468 4.476 12.643 1.00 51.53 107 CYS A N 1
ATOM 873 C CA . CYS A 1 107 ? 10.441 3.479 12.986 1.00 51.53 107 CYS A CA 1
ATOM 874 C C . CYS A 1 107 ? 10.109 3.403 14.489 1.00 51.53 107 CYS A C 1
ATOM 876 O O . CYS A 1 107 ? 9.025 2.949 14.850 1.00 51.53 107 CYS A O 1
ATOM 878 N N . LEU A 1 108 ? 10.994 3.858 15.383 1.00 54.38 108 LEU A N 1
ATOM 879 C CA . LEU A 1 108 ? 10.798 3.718 16.836 1.00 54.38 108 LEU A CA 1
ATOM 880 C C . LEU A 1 108 ? 9.882 4.797 17.432 1.00 54.38 108 LEU A C 1
ATOM 882 O O . LEU A 1 108 ? 9.041 4.499 18.279 1.00 54.38 108 LEU A O 1
ATOM 886 N N . ASN A 1 109 ? 9.959 6.032 16.928 1.00 60.03 109 ASN A N 1
ATOM 887 C CA . ASN A 1 109 ? 9.090 7.140 17.365 1.00 60.03 109 ASN A CA 1
ATOM 888 C C . ASN A 1 109 ? 7.614 6.930 16.987 1.00 60.03 109 ASN A C 1
ATOM 890 O O . ASN A 1 109 ? 6.705 7.577 17.504 1.00 60.03 109 ASN A O 1
ATOM 894 N N . TYR A 1 110 ? 7.382 6.007 16.068 1.00 64.69 110 TYR A N 1
ATOM 895 C CA . TYR A 1 110 ? 6.125 5.815 15.391 1.00 64.69 110 TYR A CA 1
ATOM 896 C C . TYR A 1 110 ? 5.106 4.973 16.170 1.00 64.69 110 TYR A C 1
ATOM 898 O O . TYR A 1 110 ? 3.908 5.267 16.159 1.00 64.69 110 TYR A O 1
ATOM 906 N N . ILE A 1 111 ? 5.586 3.955 16.889 1.00 69.25 111 ILE A N 1
ATOM 907 C CA . ILE A 1 111 ? 4.739 3.040 17.665 1.00 69.25 111 ILE A CA 1
ATOM 908 C C . ILE A 1 111 ? 3.943 3.822 18.716 1.00 69.25 111 ILE A C 1
ATOM 910 O O . ILE A 1 111 ? 2.744 3.606 18.876 1.00 69.25 111 ILE A O 1
ATOM 914 N N . GLN A 1 112 ? 4.579 4.798 19.367 1.00 74.44 112 GLN A N 1
ATOM 915 C CA . GLN A 1 112 ? 3.937 5.613 20.398 1.00 74.44 112 GLN A CA 1
ATOM 916 C C . GLN A 1 112 ? 2.787 6.462 19.844 1.00 74.44 112 GLN A C 1
ATOM 918 O O . GLN A 1 112 ? 1.709 6.525 20.438 1.00 74.44 112 GLN A O 1
ATOM 923 N N . ILE A 1 113 ? 2.981 7.072 18.670 1.00 77.12 113 ILE A N 1
ATOM 924 C CA . ILE A 1 113 ? 1.946 7.873 18.003 1.00 77.12 113 ILE A CA 1
ATOM 925 C C . ILE A 1 113 ? 0.767 6.982 17.596 1.00 77.12 113 ILE A C 1
ATOM 927 O O . ILE A 1 113 ? -0.388 7.356 17.806 1.00 77.12 113 ILE A O 1
ATOM 931 N N . MET A 1 114 ? 1.044 5.789 17.062 1.00 73.88 114 MET A N 1
ATOM 932 C CA . MET A 1 114 ? 0.012 4.825 16.676 1.00 73.88 114 MET A CA 1
ATOM 933 C C . MET A 1 114 ? -0.829 4.378 17.883 1.00 73.88 114 MET A C 1
ATOM 935 O O . MET A 1 114 ? -2.061 4.385 17.816 1.00 73.88 114 MET A O 1
ATOM 939 N N . MET A 1 115 ? -0.179 4.039 18.999 1.00 77.75 115 MET A N 1
ATOM 940 C CA . MET A 1 115 ? -0.842 3.623 20.241 1.00 77.75 115 MET A CA 1
ATOM 941 C C . MET A 1 115 ? -1.743 4.731 20.798 1.00 77.75 115 MET A C 1
ATOM 943 O O . MET A 1 115 ? -2.910 4.487 21.121 1.00 77.75 115 MET A O 1
ATOM 947 N N . ALA A 1 116 ? -1.237 5.968 20.842 1.00 82.06 116 ALA A N 1
ATOM 948 C CA . ALA A 1 116 ? -2.005 7.134 21.275 1.00 82.06 116 ALA A CA 1
ATOM 949 C C . ALA A 1 116 ? -3.213 7.399 20.360 1.00 82.06 116 ALA A C 1
ATOM 951 O O . ALA A 1 116 ? -4.317 7.664 20.842 1.00 82.06 116 ALA A O 1
ATOM 952 N N . TYR A 1 117 ? -3.036 7.270 19.042 1.00 78.56 117 TYR A N 1
ATOM 953 C CA . TYR A 1 117 ? -4.112 7.455 18.072 1.00 78.56 117 TYR A CA 1
ATOM 954 C C . TYR A 1 117 ? -5.220 6.403 18.227 1.00 78.56 117 TYR A C 1
ATOM 956 O O . TYR A 1 117 ? -6.400 6.759 18.288 1.00 78.56 117 TYR A O 1
ATOM 964 N N . ARG A 1 118 ? -4.867 5.116 18.365 1.00 79.75 118 ARG A N 1
ATOM 965 C CA . ARG A 1 118 ? -5.849 4.036 18.584 1.00 79.75 118 ARG A CA 1
ATOM 966 C C . ARG A 1 118 ? -6.632 4.230 19.883 1.00 79.75 118 ARG A C 1
ATOM 968 O O . ARG A 1 118 ? -7.852 4.043 19.898 1.00 79.75 118 ARG A O 1
ATOM 975 N N . ALA A 1 119 ? -5.960 4.653 20.955 1.00 85.12 119 ALA A N 1
ATOM 976 C CA . ALA A 1 119 ? -6.621 4.988 22.212 1.00 85.12 119 ALA A CA 1
ATOM 977 C C . ALA A 1 119 ? -7.610 6.153 22.034 1.00 85.12 119 ALA A C 1
AT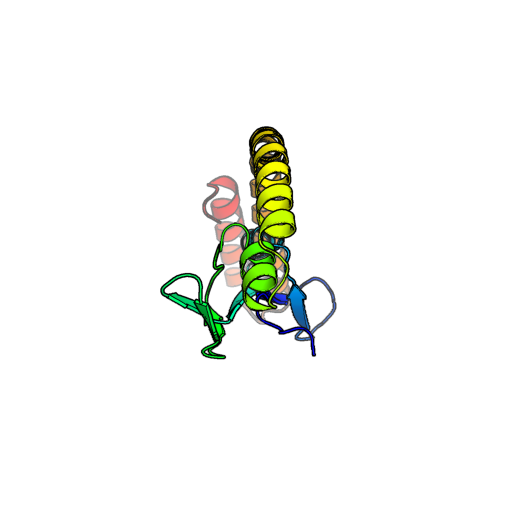OM 979 O O . ALA A 1 119 ? -8.775 6.033 22.418 1.00 85.12 119 ALA A O 1
ATOM 980 N N . ALA A 1 120 ? -7.189 7.239 21.376 1.00 85.38 120 ALA A N 1
ATOM 981 C CA . ALA A 1 120 ? -8.044 8.395 21.105 1.00 85.38 120 ALA A CA 1
ATOM 982 C C . ALA A 1 120 ? -9.291 8.023 20.285 1.00 85.38 120 ALA A C 1
ATOM 984 O O . ALA A 1 120 ? -10.395 8.450 20.618 1.00 85.38 120 ALA A O 1
ATOM 985 N N . GLN A 1 121 ? -9.151 7.182 19.256 1.00 81.31 121 GLN A N 1
ATOM 986 C CA . GLN A 1 121 ? -10.290 6.715 18.462 1.00 81.31 121 GLN A CA 1
ATOM 987 C C . GLN A 1 121 ? -11.299 5.917 19.291 1.00 81.31 121 GLN A C 1
ATOM 989 O O . GLN A 1 121 ? -12.496 6.191 19.216 1.00 81.31 121 GLN A O 1
ATOM 994 N N . ARG A 1 122 ? -10.835 4.970 20.118 1.00 82.75 122 ARG A N 1
ATOM 995 C CA . ARG A 1 122 ? -11.724 4.199 21.004 1.00 82.75 122 ARG A CA 1
ATOM 996 C C . ARG A 1 122 ? -12.442 5.105 22.007 1.00 82.75 122 ARG A C 1
ATOM 998 O O . ARG A 1 122 ? -13.639 4.929 22.220 1.00 82.75 122 ARG A O 1
ATOM 1005 N N . LEU A 1 123 ? -11.757 6.109 22.558 1.00 87.38 123 LEU A N 1
ATOM 1006 C CA . LEU A 1 123 ? -12.367 7.107 23.447 1.00 87.38 123 LEU A CA 1
ATOM 1007 C C . LEU A 1 123 ? -13.438 7.943 22.738 1.00 87.38 123 LEU A C 1
ATOM 1009 O O . LEU A 1 123 ? -14.510 8.173 23.298 1.00 87.38 123 LEU A O 1
ATOM 1013 N N . ILE A 1 124 ? -13.182 8.363 21.497 1.00 83.88 124 ILE A N 1
ATOM 1014 C CA . ILE A 1 124 ? -14.167 9.074 20.672 1.00 83.88 124 ILE A CA 1
ATOM 1015 C C . ILE A 1 124 ? -15.397 8.187 20.440 1.00 83.88 124 ILE A C 1
ATOM 1017 O O . ILE A 1 124 ? -16.518 8.641 20.658 1.00 83.88 124 ILE A O 1
ATOM 1021 N N . CYS A 1 125 ? -15.206 6.919 20.064 1.00 82.56 125 CYS A N 1
ATOM 1022 C CA . CYS A 1 125 ? -16.309 5.972 19.883 1.00 82.56 125 CYS A CA 1
ATOM 1023 C C . CYS A 1 125 ? -17.129 5.784 21.167 1.00 82.56 125 CYS A C 1
ATOM 1025 O O . CYS A 1 125 ? -18.355 5.781 21.098 1.00 82.56 125 CYS A O 1
ATOM 1027 N N . LEU A 1 126 ? -16.477 5.680 22.330 1.00 85.44 126 LEU A N 1
ATOM 1028 C CA . LEU A 1 126 ? -17.159 5.561 23.622 1.00 85.44 126 LEU A CA 1
ATOM 1029 C C . LEU A 1 126 ? -17.972 6.813 23.964 1.00 85.44 126 LEU A C 1
ATOM 1031 O O . LEU A 1 126 ? -19.119 6.683 24.388 1.00 85.44 126 LEU A O 1
ATOM 1035 N N . LYS A 1 127 ? -17.425 8.013 23.716 1.00 83.38 127 LYS A N 1
ATOM 1036 C CA . LYS A 1 127 ? -18.110 9.292 23.968 1.00 83.38 127 LYS A CA 1
ATOM 1037 C C . LYS A 1 127 ? -19.437 9.411 23.215 1.00 83.38 127 LYS A C 1
ATOM 1039 O O . LYS A 1 127 ? -20.391 9.957 23.755 1.00 83.38 127 LYS A O 1
ATOM 1044 N N . TYR A 1 128 ? -19.484 8.939 21.972 1.00 81.00 128 TYR A N 1
ATOM 1045 C CA . TYR A 1 128 ? -20.695 8.982 21.145 1.00 81.00 128 TYR A CA 1
ATOM 1046 C C . TYR A 1 128 ? -21.549 7.709 21.254 1.00 81.00 128 TYR A C 1
ATOM 1048 O O . TYR A 1 128 ? -22.583 7.608 20.595 1.00 81.00 128 TYR A O 1
ATOM 1056 N N . SER A 1 129 ? -21.138 6.729 22.065 1.00 80.25 129 SER A N 1
ATOM 1057 C CA . SER A 1 129 ? -21.914 5.510 22.281 1.00 80.25 129 SER A CA 1
ATOM 1058 C C . SER A 1 129 ? -23.054 5.757 23.271 1.00 80.25 129 SER A C 1
ATOM 1060 O O . SER A 1 129 ? -22.878 6.436 24.277 1.00 80.25 129 SER A O 1
ATOM 1062 N N . ASN A 1 130 ? -24.221 5.162 23.023 1.00 82.75 130 ASN A N 1
ATOM 1063 C CA . ASN A 1 130 ? -25.376 5.249 23.923 1.00 82.75 130 ASN A CA 1
ATOM 1064 C C . ASN A 1 130 ? -25.342 4.161 25.022 1.00 82.75 130 ASN A C 1
ATOM 1066 O O . ASN A 1 130 ? -26.368 3.568 25.357 1.00 82.75 130 ASN A O 1
ATOM 1070 N N . GLN A 1 131 ? -24.148 3.797 25.501 1.00 83.25 131 GLN A N 1
ATOM 1071 C CA . GLN A 1 131 ? -23.974 2.715 26.473 1.00 83.25 131 GLN A CA 1
ATOM 1072 C C . GLN A 1 131 ? -24.259 3.183 27.906 1.00 83.25 131 GLN A C 1
ATOM 1074 O O . GLN A 1 131 ? -24.118 4.356 28.239 1.00 83.25 131 GLN A O 1
ATOM 1079 N N . LYS A 1 132 ? -24.649 2.240 28.772 1.00 86.56 132 LYS A N 1
ATOM 1080 C CA . LYS A 1 132 ? -24.824 2.493 30.210 1.00 86.56 132 LYS A CA 1
ATOM 1081 C C . LYS A 1 132 ? -23.478 2.823 30.859 1.00 86.56 132 LYS A C 1
ATOM 1083 O O . LYS A 1 132 ? -22.446 2.302 30.438 1.00 86.56 132 LYS A O 1
ATOM 1088 N N . GLU A 1 133 ? -23.501 3.627 31.918 1.00 84.88 133 GLU A N 1
ATOM 1089 C CA . GLU A 1 133 ? -22.292 4.111 32.599 1.00 84.88 133 GLU A CA 1
ATOM 1090 C C . GLU A 1 133 ? -21.353 2.976 33.049 1.00 84.88 133 GLU A C 1
ATOM 1092 O O . GLU A 1 133 ? -20.139 3.074 32.873 1.00 84.88 133 GLU A O 1
ATOM 1097 N N . ASP A 1 134 ? -21.904 1.856 33.526 1.00 85.38 134 ASP A N 1
ATOM 1098 C CA . ASP A 1 134 ? -21.123 0.682 33.942 1.00 85.38 134 ASP A CA 1
ATOM 1099 C C . ASP A 1 134 ? -20.344 0.045 32.782 1.00 85.38 134 ASP A C 1
ATOM 1101 O O . ASP A 1 134 ? -19.173 -0.310 32.925 1.00 85.38 134 ASP A O 1
ATOM 1105 N N . ALA A 1 135 ? -20.966 -0.037 31.601 1.00 85.62 135 ALA A N 1
ATOM 1106 C CA . ALA A 1 135 ? -20.325 -0.560 30.398 1.00 85.62 135 ALA A CA 1
ATOM 1107 C C . ALA A 1 135 ? -19.210 0.378 29.907 1.00 85.62 135 ALA A C 1
ATOM 1109 O O . ALA A 1 135 ? -18.148 -0.088 29.492 1.00 85.62 135 ALA A O 1
ATOM 1110 N N . ILE A 1 136 ? -19.407 1.696 30.033 1.00 86.44 136 ILE A N 1
ATOM 1111 C CA . ILE A 1 136 ? -18.381 2.698 29.710 1.00 86.44 136 ILE A CA 1
ATOM 1112 C C . ILE A 1 136 ? -17.192 2.572 30.670 1.00 86.44 136 ILE A C 1
ATOM 1114 O O . ILE A 1 136 ? -16.047 2.547 30.215 1.00 86.44 136 ILE A O 1
ATOM 1118 N N . ARG A 1 137 ? -17.431 2.435 31.982 1.00 87.81 137 ARG A N 1
ATOM 1119 C CA . ARG A 1 137 ? -16.360 2.238 32.979 1.00 87.81 137 ARG A CA 1
ATOM 1120 C C . ARG A 1 137 ? -15.544 0.982 32.689 1.00 87.81 137 ARG A C 1
ATOM 1122 O O . ARG A 1 137 ? -14.314 1.040 32.706 1.00 87.81 137 ARG A O 1
ATOM 1129 N N . GLN A 1 138 ? -16.209 -0.126 32.369 1.00 89.50 138 GLN A N 1
ATOM 1130 C CA . GLN A 1 138 ? -15.531 -1.376 32.032 1.00 89.50 138 GLN A CA 1
ATOM 1131 C C . GLN A 1 138 ? -14.731 -1.261 30.724 1.00 89.50 138 GLN A C 1
ATOM 1133 O O . GLN A 1 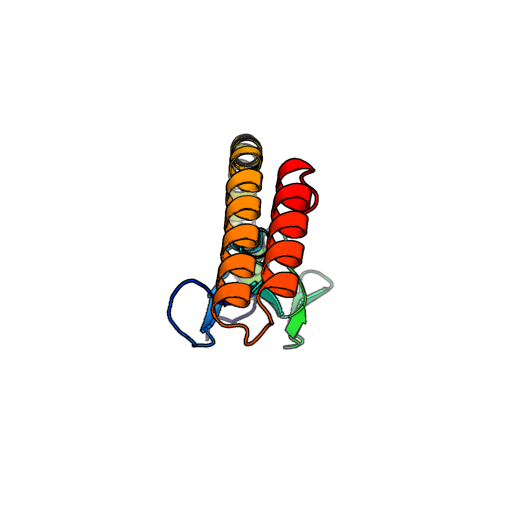138 ? -13.586 -1.708 30.659 1.00 89.50 138 GLN A O 1
ATOM 1138 N N . ALA A 1 139 ? -15.280 -0.601 29.701 1.00 86.69 139 ALA A N 1
ATOM 1139 C CA . ALA A 1 139 ? -14.576 -0.363 28.442 1.00 86.69 139 ALA A CA 1
ATOM 1140 C C . ALA A 1 139 ? -13.341 0.540 28.613 1.00 86.69 139 ALA A C 1
ATOM 1142 O O . ALA A 1 139 ? -12.299 0.266 28.018 1.00 86.69 139 ALA A O 1
ATOM 1143 N N . LEU A 1 140 ? -13.424 1.580 29.451 1.00 89.12 140 LEU A N 1
ATOM 1144 C CA . LEU A 1 140 ? -12.288 2.445 29.789 1.00 89.12 140 LEU A CA 1
ATOM 1145 C C . LEU A 1 140 ? -11.203 1.691 30.562 1.00 89.12 140 LEU A C 1
ATOM 1147 O O . LEU A 1 140 ? -10.019 1.874 30.280 1.00 89.12 140 LEU A O 1
ATOM 1151 N N . HIS A 1 141 ? -11.596 0.821 31.497 1.00 90.44 141 HIS A N 1
ATOM 1152 C CA . HIS A 1 141 ? -10.659 -0.034 32.222 1.00 90.44 141 HIS A CA 1
ATOM 1153 C C . HIS A 1 141 ? -9.911 -0.967 31.262 1.00 90.44 141 HIS A C 1
ATOM 1155 O O . HIS A 1 141 ? -8.683 -0.988 31.251 1.00 90.44 141 HIS A O 1
ATOM 1161 N N . ASN A 1 142 ? -10.633 -1.661 30.378 1.00 88.56 142 ASN A N 1
ATOM 1162 C CA . ASN A 1 142 ? -10.029 -2.541 29.374 1.00 88.56 142 ASN A CA 1
ATOM 1163 C C . ASN A 1 142 ? -9.113 -1.775 28.408 1.00 88.56 142 ASN A C 1
ATOM 1165 O O . ASN A 1 142 ? -8.055 -2.273 28.025 1.00 88.56 142 ASN A O 1
ATOM 1169 N N . LEU A 1 143 ? -9.499 -0.552 28.026 1.00 87.94 143 LEU A N 1
ATOM 1170 C CA . LEU A 1 143 ? -8.681 0.300 27.169 1.00 87.94 143 LEU A CA 1
ATOM 1171 C C . LEU A 1 143 ? -7.364 0.684 27.852 1.00 87.94 143 LEU A C 1
ATOM 1173 O O . LEU A 1 143 ? -6.310 0.586 27.224 1.00 87.94 143 LEU A O 1
ATOM 1177 N N . LYS A 1 144 ? -7.422 1.077 29.130 1.00 89.06 144 LYS A N 1
ATOM 1178 C CA . LYS A 1 144 ? -6.246 1.413 29.940 1.00 89.06 144 LYS A CA 1
ATOM 1179 C C . LYS A 1 144 ? -5.290 0.225 30.049 1.00 89.06 144 LYS A C 1
ATOM 1181 O O . LYS A 1 144 ? -4.110 0.387 29.750 1.00 89.06 144 LYS A O 1
ATOM 1186 N N . GLU A 1 145 ? -5.805 -0.951 30.402 1.00 88.50 145 GLU A N 1
ATOM 1187 C CA . GLU A 1 145 ? -5.003 -2.178 30.491 1.00 88.50 145 GLU A CA 1
ATOM 1188 C C . GLU A 1 145 ? -4.341 -2.498 29.143 1.00 8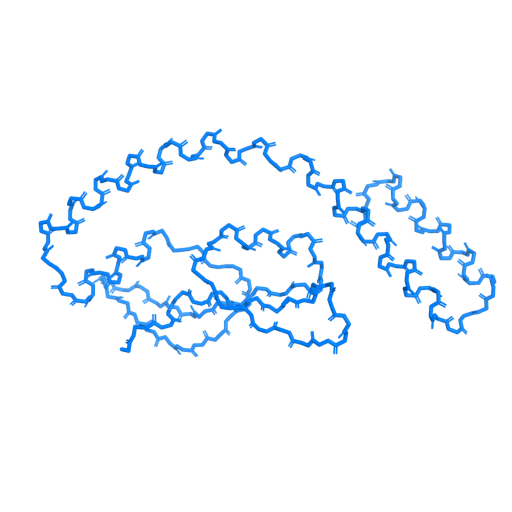8.50 145 GLU A C 1
ATOM 1190 O O . GLU A 1 145 ? -3.131 -2.687 29.077 1.00 88.50 145 GLU A O 1
ATOM 1195 N N . SER A 1 146 ? -5.090 -2.430 28.033 1.00 84.06 146 SER A N 1
ATOM 1196 C CA . SER A 1 146 ? -4.542 -2.702 26.692 1.00 84.06 146 SER A CA 1
ATOM 1197 C C . SER A 1 146 ? -3.449 -1.722 26.241 1.00 84.06 146 SER A C 1
ATOM 1199 O O . SER A 1 146 ? -2.596 -2.088 25.431 1.00 84.06 146 SER A O 1
ATOM 1201 N N . TYR A 1 147 ? -3.465 -0.485 26.751 1.00 84.56 147 TYR A N 1
ATOM 1202 C CA . TYR A 1 147 ? -2.467 0.542 26.438 1.00 84.56 147 TYR A CA 1
ATOM 1203 C C . TYR A 1 147 ? -1.170 0.315 27.208 1.00 84.56 147 TYR A C 1
ATOM 1205 O O . TYR A 1 147 ? -0.093 0.427 26.627 1.00 84.56 147 TYR A O 1
ATOM 1213 N N . ILE A 1 148 ? -1.279 -0.046 28.488 1.00 84.38 148 ILE A N 1
ATOM 1214 C CA . ILE A 1 148 ? -0.129 -0.368 29.343 1.00 84.38 148 ILE A CA 1
ATOM 1215 C C . ILE A 1 148 ? 0.566 -1.644 28.847 1.00 84.38 148 ILE A C 1
ATOM 1217 O O . ILE A 1 148 ? 1.791 -1.681 28.778 1.00 84.38 148 ILE A O 1
ATOM 1221 N N . ASP A 1 149 ? -0.209 -2.644 28.418 1.00 80.25 149 ASP A N 1
ATOM 1222 C CA . ASP A 1 149 ? 0.298 -3.921 27.892 1.00 80.25 149 ASP A CA 1
ATOM 1223 C C . ASP A 1 149 ? 0.921 -3.826 26.486 1.00 80.25 149 ASP A C 1
ATOM 1225 O O . ASP A 1 149 ? 1.478 -4.808 25.992 1.00 80.25 149 ASP A O 1
ATOM 1229 N N . GLY A 1 150 ? 0.791 -2.689 25.793 1.00 75.06 150 GLY A N 1
ATOM 1230 C CA . GLY A 1 150 ? 1.294 -2.532 24.424 1.00 75.06 150 GLY A CA 1
ATOM 1231 C C . GLY A 1 150 ? 0.529 -3.334 23.357 1.00 75.06 150 GLY A C 1
ATOM 1232 O O . GLY A 1 150 ? 1.007 -3.458 22.233 1.00 75.06 150 GLY A O 1
ATOM 1233 N N . LYS A 1 151 ? -0.647 -3.893 23.680 1.00 68.56 151 LYS A N 1
ATOM 1234 C CA . LYS A 1 151 ? -1.418 -4.829 22.824 1.00 68.56 151 LYS A CA 1
ATOM 1235 C C . LYS A 1 151 ? -2.514 -4.157 21.982 1.00 68.56 151 LYS A C 1
ATOM 1237 O O . LYS A 1 151 ? -3.489 -4.806 21.598 1.00 68.56 151 LYS A O 1
ATOM 1242 N N . LEU A 1 152 ? -2.409 -2.852 21.751 1.00 59.84 152 LEU A N 1
ATOM 1243 C CA . LEU A 1 152 ? -3.471 -2.036 21.154 1.00 59.84 152 LEU A CA 1
ATOM 1244 C C . LEU A 1 152 ? -3.420 -2.022 19.633 1.00 59.84 152 LEU A C 1
ATOM 1246 O O . LEU A 1 152 ? -2.319 -1.960 19.054 1.00 59.84 152 LEU A O 1
#

Foldseek 3Di:
DQDLQFFFFKQDPPDDDDDTDTGGDNDLVCLCVCVQDVSIWTKHFDWDQDPLDTDGPRDIDTGDDDDPPVVLSVCVNVVPDPVVSVVVVVVVVVVVVVVVVVPPPPPPVRLVSSLVVVLVVLVVVLVPDPDDPVVSVVSVVVSVVCSVVSND

InterPro domains:
  IPR000432 DNA mismatch repair protein MutS, C-terminal [PF00488] (20-95)
  IPR027417 P-loop containing nucleoside triphosphate hydrolase [G3DSA:3.40.50.300] (14-151)
  IPR045076 DNA mismatch repair MutS [PTHR11361] (20-105)

Radius of gyration: 21.33 Å; chains: 1; bounding box: 49×26×60 Å

pLDDT: mean 72.97, std 15.34, range [30.39, 93.5]

Sequence (152 aa):
MIKLAQIEIFFCTFFVIFRYTIFATHMENLSKLATIYPNVKILHFYVDIRNSRLDFKFRLNDGPKHVAHYGLLLAEFAGLPSSVIETARSITSRITEKEVNEMEVNCLNYIQIMMAYRAAQRLICLKYSNQKEDAIRQALHNLKESYIDGKL

Organism: NCBI:txid47621